Protein AF-A0A7C1XWV4-F1 (afdb_monomer_lite)

Secondary structure (DSSP, 8-state):
--HHHHHHHTHHHHHHHHHHHHT--HHHHHHHHTTGGG----HHHHHHHHHH-TTS-HHHHHSPP-----

Radius of gyration: 11.09 Å; chains: 1; bounding box: 36×19×21 Å

Sequence (70 aa):
MNLSDIYREEGYSGLKRLAALTGANPQYLRQCASGWKGKRPSPELAEKLVEADPRLDFKALLLPKKNEAA

Structure (mmCIF, N/CA/C/O backbone):
data_AF-A0A7C1XWV4-F1
#
_entry.id   AF-A0A7C1XWV4-F1
#
loop_
_atom_site.group_PDB
_atom_site.id
_atom_site.type_symbol
_atom_site.label_atom_id
_atom_site.label_alt_id
_atom_site.label_comp_id
_atom_site.label_asym_id
_atom_site.label_entity_id
_atom_site.label_seq_id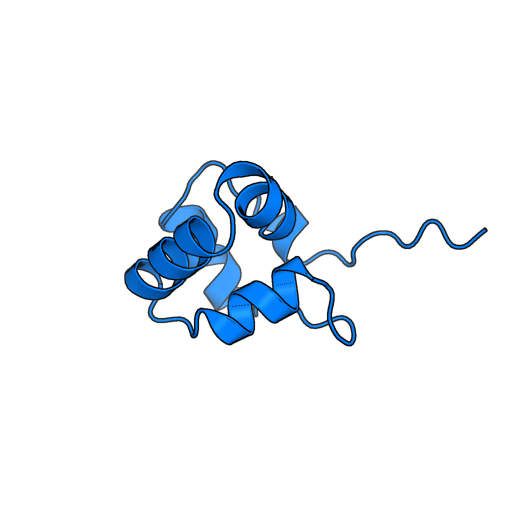
_atom_site.pdbx_PDB_ins_code
_atom_site.Cartn_x
_atom_site.Cartn_y
_atom_site.Cartn_z
_atom_site.occupancy
_atom_site.B_iso_or_equiv
_atom_site.auth_seq_id
_atom_site.auth_comp_id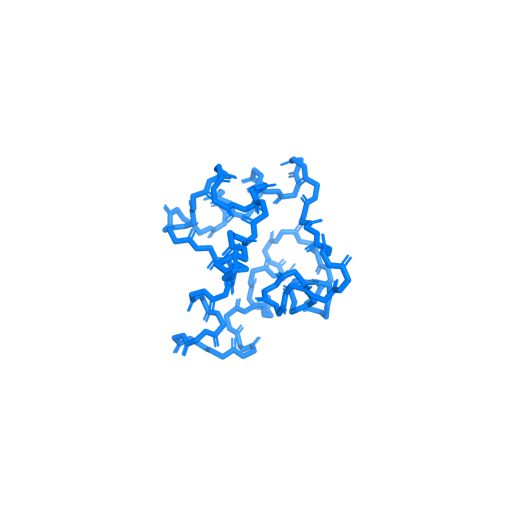
_atom_site.auth_asym_id
_atom_site.auth_atom_id
_atom_site.pdbx_PDB_model_num
ATOM 1 N N . MET A 1 1 ? 5.026 -9.667 1.248 1.00 84.38 1 MET A N 1
ATOM 2 C CA . MET A 1 1 ? 4.529 -9.144 -0.047 1.00 84.38 1 MET A CA 1
ATOM 3 C C . MET A 1 1 ? 4.558 -7.617 -0.006 1.00 84.38 1 MET A C 1
ATOM 5 O O . MET A 1 1 ? 4.448 -7.067 1.084 1.00 84.38 1 MET A O 1
ATOM 9 N N . ASN A 1 2 ? 4.721 -6.913 -1.128 1.00 89.38 2 ASN A N 1
ATOM 10 C CA . ASN A 1 2 ? 4.611 -5.447 -1.202 1.00 89.38 2 ASN A CA 1
ATOM 11 C C . ASN A 1 2 ? 3.613 -4.998 -2.293 1.00 89.38 2 ASN A C 1
ATOM 13 O O . ASN A 1 2 ? 3.061 -5.816 -3.026 1.00 89.38 2 ASN A O 1
ATOM 17 N N . LEU A 1 3 ? 3.389 -3.682 -2.431 1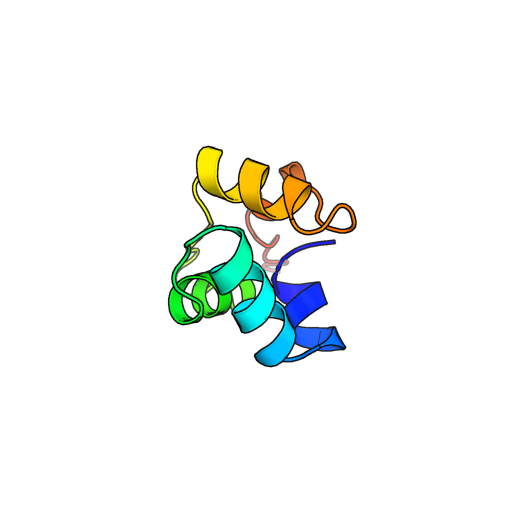.00 89.62 3 LEU A N 1
ATOM 18 C CA . LEU A 1 3 ? 2.455 -3.116 -3.426 1.00 89.62 3 LEU A CA 1
ATOM 19 C C . LEU A 1 3 ? 2.765 -3.526 -4.876 1.00 89.62 3 LEU A C 1
ATOM 21 O O . LEU A 1 3 ? 1.870 -3.562 -5.716 1.00 89.62 3 LEU A O 1
ATOM 25 N N . SER A 1 4 ? 4.025 -3.816 -5.188 1.00 90.44 4 SER A N 1
ATOM 26 C CA . SER A 1 4 ? 4.449 -4.275 -6.516 1.00 90.44 4 SER A CA 1
ATOM 27 C C . SER A 1 4 ? 4.007 -5.699 -6.797 1.00 90.44 4 SER A C 1
ATOM 29 O O . SER A 1 4 ? 3.668 -5.996 -7.936 1.00 90.44 4 SER A O 1
ATOM 31 N N . ASP A 1 5 ? 4.019 -6.559 -5.780 1.00 91.25 5 ASP A N 1
ATOM 32 C CA . ASP A 1 5 ? 3.551 -7.937 -5.901 1.00 91.25 5 ASP A CA 1
ATOM 33 C C . ASP A 1 5 ? 2.034 -7.943 -6.128 1.00 91.25 5 ASP A C 1
ATOM 35 O O . ASP A 1 5 ? 1.570 -8.522 -7.105 1.00 91.25 5 ASP A O 1
ATOM 39 N N . ILE A 1 6 ? 1.280 -7.154 -5.344 1.00 91.06 6 ILE A N 1
ATOM 40 C CA . ILE A 1 6 ? -0.165 -6.940 -5.564 1.00 91.06 6 ILE A CA 1
ATOM 41 C C . ILE A 1 6 ? -0.425 -6.434 -6.986 1.00 91.06 6 ILE A C 1
ATOM 43 O O . ILE A 1 6 ? -1.300 -6.936 -7.684 1.00 91.06 6 ILE A O 1
ATOM 47 N N . TYR A 1 7 ? 0.349 -5.447 -7.447 1.00 91.12 7 TYR A N 1
ATOM 48 C CA . TYR A 1 7 ? 0.193 -4.916 -8.800 1.00 91.12 7 TYR A CA 1
ATOM 49 C C . TYR A 1 7 ? 0.546 -5.937 -9.890 1.00 91.12 7 TYR A C 1
ATOM 51 O O . TYR A 1 7 ? -0.007 -5.873 -10.984 1.00 91.12 7 TYR A O 1
ATOM 59 N N . ARG A 1 8 ? 1.457 -6.874 -9.620 1.00 90.38 8 ARG A N 1
ATOM 60 C CA . ARG A 1 8 ? 1.825 -7.938 -10.558 1.00 90.38 8 ARG A CA 1
ATOM 61 C C . ARG A 1 8 ? 0.755 -9.027 -10.635 1.00 90.38 8 ARG A C 1
ATOM 63 O O . ARG A 1 8 ? 0.507 -9.526 -11.727 1.00 90.38 8 ARG A O 1
ATOM 70 N N . GLU A 1 9 ? 0.147 -9.384 -9.509 1.00 91.62 9 GLU A N 1
ATOM 71 C CA . GLU A 1 9 ? -0.843 -10.466 -9.426 1.00 91.62 9 GLU A CA 1
ATOM 72 C C . GLU A 1 9 ? -2.260 -10.000 -9.778 1.00 91.62 9 GLU A C 1
ATOM 74 O O . GLU A 1 9 ? -2.953 -10.645 -10.560 1.00 91.62 9 GLU A O 1
ATOM 79 N N . GLU A 1 10 ? -2.684 -8.855 -9.243 1.00 90.50 10 GLU A N 1
ATOM 80 C CA . GLU A 1 10 ? -4.053 -8.339 -9.379 1.00 90.50 10 GLU A CA 1
ATOM 81 C C . GLU A 1 10 ? -4.150 -7.115 -10.302 1.00 90.50 10 GLU A C 1
ATOM 83 O O . GLU A 1 10 ? -5.240 -6.588 -10.561 1.00 90.50 10 GLU A O 1
ATOM 88 N N . GLY A 1 11 ? -3.015 -6.616 -10.797 1.00 91.69 11 GLY A N 1
ATOM 89 C CA . GLY A 1 11 ? -2.980 -5.419 -11.624 1.00 91.69 11 GLY A CA 1
ATOM 90 C C . GLY A 1 11 ? -3.368 -4.156 -10.855 1.00 91.69 11 GLY A C 1
ATOM 91 O O . GLY A 1 11 ? -3.257 -4.036 -9.632 1.00 91.69 11 GLY A O 1
ATOM 92 N N . TYR A 1 12 ? -3.867 -3.167 -11.595 1.00 91.88 12 TYR A N 1
ATOM 93 C CA . TYR A 1 12 ? -4.327 -1.906 -11.010 1.00 91.88 12 TYR A CA 1
ATOM 94 C C . TYR A 1 12 ? -5.564 -2.077 -10.107 1.00 91.88 12 TYR A C 1
ATOM 96 O O . TYR A 1 12 ? -5.803 -1.257 -9.221 1.00 91.88 12 TYR A O 1
ATOM 104 N N . SER A 1 13 ? -6.328 -3.153 -10.303 1.00 93.81 13 SER A N 1
ATOM 105 C CA . SER A 1 13 ? -7.546 -3.481 -9.559 1.00 93.81 13 SER A CA 1
ATOM 106 C C . SER A 1 13 ? -7.269 -3.689 -8.068 1.00 93.81 13 SER A C 1
ATOM 108 O O . SER A 1 13 ? -7.948 -3.084 -7.236 1.00 93.81 13 SER A O 1
ATOM 110 N N . GLY A 1 14 ? -6.228 -4.463 -7.731 1.00 92.94 14 GLY A N 1
ATOM 111 C CA . GLY A 1 14 ? -5.823 -4.710 -6.341 1.00 92.94 14 GLY A CA 1
ATOM 112 C C . GLY A 1 14 ? -5.409 -3.422 -5.624 1.00 92.94 14 GLY A C 1
ATOM 113 O O . GLY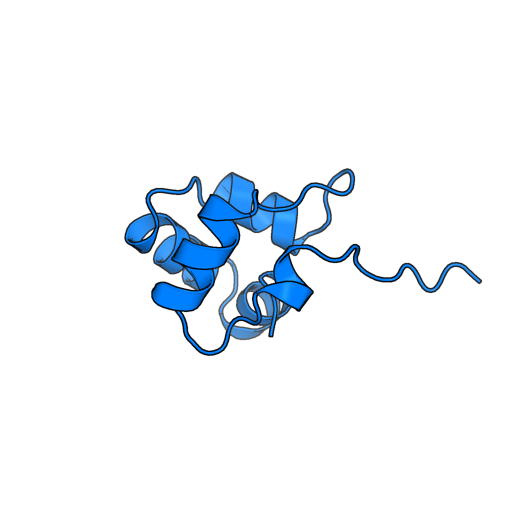 A 1 14 ? -5.862 -3.134 -4.516 1.00 92.94 14 GLY A O 1
ATOM 114 N N . LEU A 1 15 ? -4.656 -2.554 -6.310 1.00 92.94 15 LEU A N 1
ATOM 115 C CA . LEU A 1 15 ? -4.292 -1.236 -5.776 1.00 92.94 15 LEU A CA 1
ATOM 116 C C . LEU A 1 15 ? -5.512 -0.330 -5.566 1.00 92.94 15 LEU A C 1
ATOM 118 O O . LEU A 1 15 ? -5.559 0.428 -4.599 1.00 92.94 15 LEU A O 1
ATOM 122 N N . LYS A 1 16 ? -6.510 -0.400 -6.454 1.00 94.81 16 LYS A N 1
ATOM 123 C CA . LYS A 1 16 ? -7.749 0.378 -6.328 1.00 94.81 16 LYS A CA 1
ATOM 124 C C . LYS A 1 16 ? -8.584 -0.074 -5.129 1.00 94.81 16 LYS A C 1
ATOM 126 O O . LYS A 1 16 ? -9.137 0.771 -4.428 1.00 94.81 16 LYS A O 1
ATOM 131 N N . ARG A 1 17 ? -8.626 -1.382 -4.862 1.00 94.94 17 ARG A N 1
ATOM 132 C CA . ARG A 1 17 ? -9.267 -1.952 -3.671 1.00 94.94 17 ARG A CA 1
ATOM 133 C C . ARG A 1 17 ? -8.570 -1.497 -2.387 1.00 94.94 17 ARG A C 1
ATOM 135 O O . ARG A 1 17 ? -9.237 -0.979 -1.498 1.00 94.94 17 ARG A O 1
ATOM 142 N N . LEU A 1 18 ? -7.244 -1.619 -2.314 1.00 93.06 18 LEU A N 1
ATOM 143 C CA . LEU A 1 18 ? -6.457 -1.171 -1.156 1.00 93.06 18 LEU A CA 1
ATOM 144 C C . LEU A 1 18 ? -6.623 0.327 -0.888 1.00 93.06 18 LEU A C 1
ATOM 146 O O . LEU A 1 18 ? -6.793 0.742 0.256 1.00 93.06 18 LEU A O 1
ATOM 150 N N . ALA A 1 19 ? -6.626 1.140 -1.943 1.00 94.56 19 ALA A N 1
ATOM 151 C CA . ALA A 1 19 ? -6.894 2.568 -1.846 1.00 94.56 19 ALA A CA 1
ATOM 152 C C . ALA A 1 19 ? -8.274 2.866 -1.244 1.00 94.56 19 ALA A C 1
ATOM 154 O O . ALA A 1 19 ? -8.377 3.702 -0.352 1.00 94.56 19 ALA A O 1
ATOM 155 N N . ALA A 1 20 ? -9.317 2.153 -1.678 1.00 94.62 20 ALA A N 1
ATOM 156 C CA . ALA A 1 20 ? -10.662 2.320 -1.135 1.00 94.62 20 ALA A CA 1
ATOM 157 C C . ALA A 1 20 ? -10.753 1.930 0.352 1.00 94.62 20 ALA A C 1
ATOM 159 O O . ALA A 1 20 ? -11.425 2.616 1.114 1.00 94.62 20 ALA A O 1
ATOM 160 N N . LEU A 1 21 ? -10.052 0.869 0.769 1.00 94.31 21 LEU A N 1
ATOM 161 C CA . LEU A 1 21 ? -10.051 0.394 2.159 1.00 94.31 21 LEU A CA 1
ATOM 162 C C . LEU A 1 21 ? -9.253 1.302 3.102 1.00 94.31 21 LEU A C 1
ATOM 164 O O . LEU A 1 21 ? -9.646 1.513 4.242 1.00 94.31 21 LEU A O 1
ATOM 168 N N . THR A 1 22 ? -8.140 1.857 2.624 1.00 93.25 22 THR A N 1
ATOM 169 C CA . THR A 1 22 ? -7.231 2.686 3.437 1.00 93.25 22 THR A CA 1
ATOM 170 C C . THR A 1 22 ? -7.511 4.186 3.338 1.00 93.25 22 THR A C 1
ATOM 172 O O . THR A 1 22 ? -6.905 4.978 4.063 1.00 93.25 22 THR A O 1
ATOM 175 N N . GLY A 1 23 ? -8.404 4.595 2.429 1.00 92.25 23 GLY A N 1
ATOM 176 C CA . GLY A 1 23 ? -8.652 5.997 2.081 1.00 92.25 23 GLY A CA 1
ATOM 177 C C . GLY A 1 23 ? -7.514 6.647 1.282 1.00 92.25 23 GLY A C 1
ATOM 178 O O . GLY A 1 23 ? -7.467 7.869 1.150 1.00 92.25 23 GLY A O 1
ATOM 179 N N . ALA A 1 24 ? -6.573 5.855 0.765 1.00 92.44 24 ALA A N 1
ATOM 180 C CA . ALA A 1 24 ? -5.438 6.350 -0.002 1.00 92.44 24 ALA A CA 1
ATOM 181 C C . ALA A 1 24 ? -5.797 6.637 -1.465 1.00 92.44 24 ALA A C 1
ATOM 183 O O . ALA A 1 24 ? -6.800 6.173 -2.001 1.00 92.44 24 ALA A O 1
ATOM 184 N N . ASN A 1 25 ? -4.926 7.368 -2.164 1.00 93.50 25 ASN A N 1
ATOM 185 C CA . ASN A 1 25 ? -5.078 7.572 -3.601 1.00 93.50 25 ASN A CA 1
ATOM 186 C C . ASN A 1 25 ? -4.535 6.345 -4.377 1.00 93.50 25 ASN A C 1
ATOM 188 O O . ASN A 1 25 ? -3.352 6.014 -4.244 1.00 93.50 25 ASN A O 1
ATOM 192 N N . PRO A 1 26 ? -5.329 5.695 -5.250 1.00 93.31 26 PRO A N 1
ATOM 193 C CA . PRO A 1 26 ? -4.887 4.512 -5.997 1.00 93.31 26 PRO A CA 1
ATOM 194 C C . PRO A 1 26 ? -3.740 4.807 -6.970 1.00 93.31 26 PRO A C 1
ATOM 196 O O . PRO A 1 26 ? -2.893 3.955 -7.238 1.00 93.31 26 PRO A O 1
ATOM 199 N N . GLN A 1 27 ? -3.669 6.030 -7.497 1.00 93.50 27 GLN A N 1
ATOM 200 C CA . GLN A 1 27 ? -2.571 6.465 -8.354 1.00 93.50 27 GLN A CA 1
ATOM 201 C C . GLN A 1 27 ? -1.272 6.628 -7.553 1.00 93.50 27 GLN A C 1
ATOM 203 O O . GLN A 1 27 ? -0.196 6.300 -8.052 1.00 93.50 27 GLN A O 1
ATOM 208 N N . TYR A 1 28 ? -1.372 7.060 -6.293 1.00 92.75 28 TYR A N 1
ATOM 209 C CA . TYR A 1 28 ? -0.235 7.116 -5.379 1.00 92.75 28 TYR A CA 1
ATOM 210 C C . TYR A 1 28 ? 0.266 5.714 -5.006 1.00 92.75 28 TYR A C 1
ATOM 212 O O . TYR A 1 28 ? 1.470 5.463 -5.084 1.00 92.75 28 TYR A O 1
ATOM 220 N N . LEU A 1 29 ? -0.633 4.765 -4.714 1.00 93.12 29 LEU A N 1
ATOM 221 C CA . LEU A 1 29 ? -0.246 3.365 -4.489 1.00 93.12 29 LEU A CA 1
ATOM 222 C C . LEU A 1 29 ? 0.440 2.759 -5.721 1.00 93.12 29 LEU A C 1
ATOM 224 O O . LEU A 1 29 ? 1.452 2.075 -5.583 1.00 93.12 29 LEU A O 1
ATOM 228 N N . ARG A 1 30 ? -0.028 3.081 -6.935 1.00 93.06 30 ARG A N 1
ATOM 229 C CA . ARG A 1 30 ? 0.635 2.673 -8.187 1.00 93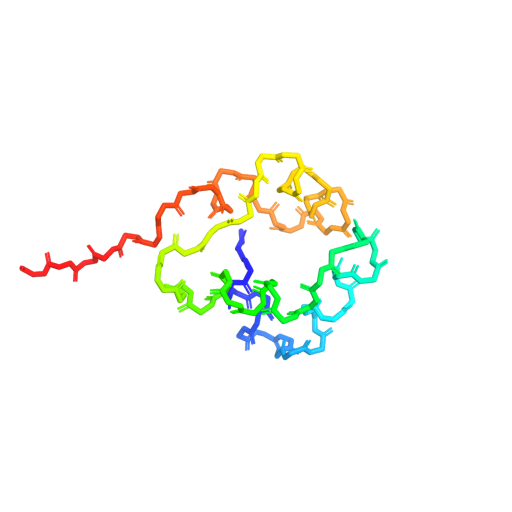.06 30 ARG A CA 1
ATOM 230 C C . ARG A 1 30 ? 2.035 3.263 -8.326 1.00 93.06 30 ARG A C 1
ATOM 232 O O . ARG A 1 30 ? 2.944 2.559 -8.762 1.00 93.06 30 ARG A O 1
ATOM 239 N N . GLN A 1 31 ? 2.227 4.532 -7.970 1.00 92.12 31 GLN A N 1
ATOM 240 C CA . GLN A 1 31 ? 3.551 5.162 -7.979 1.00 92.12 31 GLN A CA 1
ATOM 241 C C . GLN A 1 31 ? 4.502 4.465 -7.001 1.00 92.12 31 GLN A C 1
ATOM 243 O O . GLN A 1 31 ? 5.645 4.203 -7.370 1.00 92.12 31 GLN A O 1
ATOM 248 N N . CYS A 1 32 ? 4.015 4.102 -5.810 1.00 91.06 32 CYS A N 1
ATOM 249 C CA . CYS A 1 32 ? 4.781 3.333 -4.829 1.00 91.06 32 CYS A CA 1
ATOM 250 C C . CYS A 1 32 ? 5.118 1.922 -5.346 1.00 91.06 32 CYS A C 1
ATOM 252 O O . CYS A 1 32 ? 6.275 1.515 -5.303 1.00 91.06 32 CYS A O 1
ATOM 254 N N . ALA A 1 33 ? 4.145 1.209 -5.925 1.00 90.19 33 ALA A N 1
ATOM 255 C CA . ALA A 1 33 ? 4.346 -0.109 -6.541 1.00 90.19 33 ALA A CA 1
ATOM 256 C C . ALA A 1 33 ? 5.375 -0.075 -7.691 1.00 90.19 33 ALA A C 1
ATOM 258 O O . ALA A 1 33 ? 6.211 -0.966 -7.849 1.00 90.19 33 ALA A O 1
ATOM 259 N N . SER A 1 34 ? 5.338 0.992 -8.490 1.00 87.56 34 SER A N 1
ATOM 260 C CA . SER A 1 34 ? 6.243 1.191 -9.628 1.00 87.56 34 SER A CA 1
ATOM 261 C C . SER A 1 34 ? 7.619 1.726 -9.206 1.00 87.56 34 SER A C 1
ATOM 263 O O . SER A 1 34 ? 8.504 1.841 -10.047 1.00 87.56 34 SER A O 1
ATOM 265 N N . GLY A 1 35 ? 7.809 2.087 -7.930 1.00 85.00 35 GLY A N 1
ATOM 266 C CA . GLY A 1 35 ? 9.032 2.729 -7.437 1.00 85.00 35 GLY A CA 1
ATOM 267 C C . GLY A 1 35 ? 9.289 4.113 -8.042 1.00 85.00 35 GLY A C 1
ATOM 268 O O . GLY A 1 35 ? 10.433 4.569 -8.090 1.00 85.00 35 GLY A O 1
ATOM 269 N N . TRP A 1 36 ? 8.248 4.795 -8.531 1.00 86.44 36 TRP A N 1
ATOM 270 C CA . TRP A 1 36 ? 8.392 6.064 -9.242 1.00 86.44 36 TRP A CA 1
ATOM 271 C C . TRP A 1 36 ? 9.053 7.117 -8.350 1.00 86.44 36 TRP A C 1
ATOM 273 O O . TRP A 1 36 ? 8.527 7.454 -7.290 1.00 86.44 36 TRP A O 1
ATOM 283 N N . LYS A 1 37 ? 10.215 7.626 -8.779 1.00 84.56 37 LYS A N 1
ATOM 284 C CA . LYS A 1 37 ? 11.057 8.563 -8.012 1.00 84.56 37 LYS A CA 1
ATOM 285 C C . LYS A 1 37 ? 11.372 8.093 -6.581 1.00 84.56 37 LYS A C 1
ATOM 287 O O . LYS A 1 37 ? 11.547 8.916 -5.690 1.00 84.56 37 LYS A O 1
ATOM 292 N N . GLY A 1 38 ? 11.391 6.781 -6.337 1.00 82.44 38 GLY A N 1
ATOM 293 C CA . GLY A 1 38 ? 11.593 6.237 -4.994 1.00 82.44 38 GLY A CA 1
ATOM 294 C C . GLY A 1 38 ? 10.467 6.567 -4.010 1.00 82.44 38 GLY A C 1
ATOM 295 O O . GLY A 1 38 ? 10.702 6.506 -2.804 1.00 82.44 38 GLY A O 1
ATOM 296 N N . LYS A 1 39 ? 9.264 6.917 -4.495 1.00 86.56 39 LYS A N 1
ATOM 297 C CA . LYS A 1 39 ? 8.090 7.138 -3.644 1.00 86.56 39 LYS A CA 1
ATOM 298 C C . LYS A 1 39 ? 7.730 5.877 -2.871 1.00 86.56 39 LYS A C 1
ATOM 300 O O . LYS A 1 39 ? 7.752 4.775 -3.416 1.00 86.56 39 LYS A O 1
ATOM 305 N N . ARG A 1 40 ? 7.348 6.080 -1.614 1.00 86.38 40 ARG A N 1
ATOM 306 C CA . ARG A 1 40 ? 6.922 5.034 -0.686 1.00 86.38 40 ARG A CA 1
ATOM 307 C C . ARG A 1 40 ? 5.740 5.530 0.131 1.00 86.38 40 ARG A C 1
ATOM 309 O O . ARG A 1 40 ? 5.662 6.744 0.340 1.00 86.38 40 ARG A O 1
ATOM 316 N N . PRO A 1 41 ? 4.858 4.625 0.582 1.00 90.31 41 PRO A N 1
ATOM 317 C CA . PRO A 1 41 ? 3.841 4.974 1.557 1.00 90.31 41 PRO A CA 1
ATOM 318 C C . PRO A 1 41 ? 4.495 5.478 2.849 1.00 90.31 41 PRO A C 1
ATOM 320 O O . PRO A 1 41 ? 5.564 5.009 3.242 1.00 90.31 41 PRO A O 1
ATOM 323 N N . SER A 1 42 ? 3.840 6.430 3.511 1.00 90.94 42 SER A N 1
ATOM 324 C CA . SER A 1 42 ? 4.182 6.817 4.883 1.00 90.94 42 SER A CA 1
ATOM 325 C C . SER A 1 42 ? 3.979 5.636 5.845 1.00 90.94 42 SER A C 1
ATOM 327 O O . SER A 1 42 ? 3.143 4.780 5.549 1.00 90.94 42 SER A O 1
ATOM 329 N N . PRO A 1 43 ? 4.659 5.601 7.008 1.00 91.56 43 PRO A N 1
ATOM 330 C CA . PRO A 1 43 ? 4.472 4.559 8.024 1.00 91.56 43 PRO A CA 1
ATOM 331 C C . PRO A 1 43 ? 2.998 4.341 8.378 1.00 91.56 43 PRO A C 1
ATOM 333 O O . PRO A 1 43 ? 2.502 3.233 8.241 1.00 91.56 43 PRO A O 1
ATOM 336 N N . GLU A 1 44 ? 2.265 5.420 8.654 1.00 92.31 44 GLU A N 1
ATOM 337 C CA . GLU A 1 44 ? 0.834 5.364 8.985 1.00 92.31 44 GLU A CA 1
ATOM 338 C C . GLU A 1 44 ? -0.018 4.734 7.870 1.00 92.31 44 GLU A C 1
ATOM 340 O O . GLU A 1 44 ? -1.003 4.044 8.121 1.00 92.31 44 GLU A O 1
ATOM 345 N N . LEU A 1 45 ? 0.348 4.968 6.605 1.00 92.00 45 LEU A N 1
ATOM 346 C CA . LEU A 1 45 ? -0.346 4.359 5.474 1.00 92.00 45 LEU A CA 1
ATOM 347 C C . LEU A 1 45 ? 0.056 2.891 5.303 1.00 92.00 45 LEU A C 1
ATOM 349 O O . LEU A 1 45 ? -0.777 2.074 4.925 1.00 92.00 45 LEU A O 1
ATOM 353 N N . ALA A 1 46 ? 1.319 2.556 5.554 1.00 93.38 46 ALA A N 1
ATOM 354 C CA . ALA A 1 46 ? 1.789 1.183 5.502 1.00 93.38 46 ALA A CA 1
ATOM 355 C C . ALA A 1 46 ? 1.098 0.314 6.565 1.00 93.38 46 ALA A C 1
ATOM 357 O O . ALA A 1 46 ? 0.720 -0.806 6.238 1.00 93.38 46 ALA A O 1
ATOM 358 N N . GLU A 1 47 ? 0.852 0.832 7.773 1.00 93.50 47 GLU A N 1
ATOM 359 C CA . GLU A 1 47 ? 0.057 0.136 8.799 1.00 93.50 47 GLU A CA 1
ATOM 360 C C . GLU A 1 47 ? -1.355 -0.159 8.286 1.00 93.50 47 GLU A C 1
ATOM 362 O O . GLU A 1 47 ? -1.740 -1.322 8.191 1.00 93.50 47 GLU A O 1
ATOM 367 N N . LYS A 1 48 ? -2.064 0.867 7.796 1.00 94.31 48 LYS A N 1
ATOM 368 C CA . LYS A 1 48 ? -3.411 0.703 7.224 1.00 94.31 48 LYS A CA 1
ATOM 369 C C . LYS A 1 48 ? -3.457 -0.291 6.067 1.00 94.31 48 LYS A C 1
ATOM 371 O O . LYS A 1 48 ? -4.442 -1.001 5.897 1.00 94.31 48 LYS A O 1
ATOM 376 N N . LEU A 1 49 ? -2.420 -0.318 5.231 1.00 93.69 49 LEU A N 1
ATOM 377 C CA . LEU A 1 49 ? -2.325 -1.254 4.112 1.00 93.69 49 LEU A CA 1
ATOM 378 C C . LEU A 1 49 ? -2.183 -2.698 4.598 1.00 93.69 49 LEU A C 1
ATOM 380 O O . LEU A 1 49 ? -2.832 -3.573 4.036 1.00 93.69 49 LEU A O 1
ATOM 384 N N . VAL A 1 50 ? -1.377 -2.938 5.633 1.00 94.38 50 VAL A N 1
ATOM 385 C CA . VAL A 1 50 ? -1.212 -4.265 6.247 1.00 94.38 50 VAL A CA 1
ATOM 386 C C . VAL A 1 50 ? -2.479 -4.694 6.989 1.00 94.38 50 VAL A C 1
ATOM 388 O O . VAL A 1 50 ? -2.857 -5.859 6.929 1.00 94.38 50 VAL A O 1
ATOM 391 N N . GLU A 1 51 ? -3.182 -3.759 7.630 1.00 93.81 51 GLU A N 1
ATOM 392 C CA . GLU A 1 51 ? -4.495 -4.024 8.228 1.00 93.81 51 GLU A CA 1
ATOM 393 C C . GLU A 1 51 ? -5.557 -4.361 7.169 1.00 93.81 51 GLU A C 1
ATOM 395 O O . GLU A 1 51 ? -6.383 -5.249 7.375 1.00 93.81 51 GLU A O 1
ATOM 400 N N . ALA A 1 52 ? -5.536 -3.673 6.022 1.00 93.38 52 ALA A N 1
ATOM 401 C CA . ALA A 1 52 ? -6.469 -3.909 4.922 1.00 93.38 52 ALA A CA 1
ATOM 402 C C . ALA A 1 52 ? -6.172 -5.206 4.151 1.00 93.38 52 ALA A C 1
ATOM 404 O O . ALA A 1 52 ? -7.101 -5.845 3.650 1.00 93.38 52 ALA A O 1
ATOM 405 N N . ASP A 1 53 ? -4.898 -5.580 4.035 1.00 90.81 53 ASP A N 1
ATOM 406 C CA . ASP A 1 53 ? -4.462 -6.832 3.429 1.00 90.81 53 ASP A CA 1
ATOM 407 C C . ASP A 1 53 ? -3.281 -7.436 4.212 1.00 90.81 53 ASP A C 1
ATOM 409 O O . ASP A 1 53 ? -2.135 -7.000 4.048 1.00 90.81 53 ASP A O 1
ATOM 413 N N . PRO A 1 54 ? -3.528 -8.482 5.023 1.00 89.50 54 PRO A N 1
ATOM 414 C CA . PRO A 1 54 ? -2.508 -9.084 5.880 1.00 89.50 54 PRO A CA 1
ATOM 415 C C . PRO A 1 54 ? -1.415 -9.833 5.104 1.00 89.50 54 PRO A C 1
ATOM 417 O O . PRO A 1 54 ? -0.461 -10.320 5.709 1.00 89.50 54 PRO A O 1
ATOM 420 N N . ARG A 1 55 ? -1.521 -9.963 3.772 1.00 91.12 55 ARG A N 1
ATOM 421 C CA . ARG A 1 55 ? -0.435 -10.505 2.938 1.00 91.12 55 ARG A CA 1
ATOM 422 C C . ARG A 1 55 ? 0.691 -9.485 2.773 1.00 91.12 55 ARG A C 1
ATOM 424 O O . ARG A 1 55 ? 1.839 -9.874 2.521 1.00 91.12 55 ARG A O 1
ATOM 431 N N . LEU A 1 56 ? 0.380 -8.190 2.884 1.00 91.19 56 LEU A N 1
ATOM 432 C CA . LEU A 1 56 ? 1.366 -7.120 2.822 1.00 91.19 56 LEU A CA 1
ATOM 433 C C . LEU A 1 56 ? 2.268 -7.146 4.054 1.00 91.19 56 LEU A C 1
ATOM 435 O O . LEU A 1 56 ? 1.828 -7.353 5.178 1.00 91.19 56 LEU A O 1
ATOM 439 N N . ASP A 1 57 ? 3.556 -6.909 3.826 1.00 92.00 57 ASP A N 1
ATOM 440 C CA . ASP A 1 57 ? 4.548 -6.818 4.888 1.00 92.00 57 ASP A CA 1
ATOM 441 C C . ASP A 1 57 ? 4.917 -5.351 5.126 1.00 92.00 57 ASP A C 1
ATOM 443 O O . ASP A 1 57 ? 5.378 -4.655 4.215 1.00 92.00 57 ASP A O 1
ATOM 447 N N . PHE A 1 58 ? 4.730 -4.886 6.363 1.00 90.69 58 PHE A N 1
ATOM 448 C CA . PHE A 1 58 ? 4.984 -3.499 6.758 1.00 90.69 58 PHE A CA 1
ATOM 449 C C . PHE A 1 58 ? 6.408 -3.052 6.412 1.00 90.69 58 PHE A C 1
ATOM 451 O O . PHE A 1 58 ? 6.630 -1.980 5.844 1.00 90.69 58 PHE A O 1
ATOM 458 N N . LYS A 1 59 ? 7.393 -3.904 6.706 1.00 89.06 59 LYS A N 1
ATOM 459 C CA . LYS A 1 59 ? 8.803 -3.599 6.473 1.00 89.06 59 LYS A CA 1
ATOM 460 C C . LYS A 1 59 ? 9.090 -3.502 4.972 1.00 89.06 59 LYS A C 1
ATOM 462 O O . LYS A 1 59 ? 9.765 -2.571 4.536 1.00 89.06 59 LYS A O 1
ATOM 467 N N . ALA A 1 60 ? 8.527 -4.399 4.167 1.00 88.94 60 ALA A N 1
ATOM 468 C CA . ALA A 1 60 ? 8.660 -4.399 2.715 1.00 88.94 60 ALA A CA 1
ATOM 469 C C . ALA A 1 60 ? 8.027 -3.166 2.043 1.00 88.94 60 ALA A C 1
ATOM 471 O O . ALA A 1 60 ? 8.486 -2.767 0.974 1.00 88.94 60 ALA A O 1
ATOM 472 N N . LEU A 1 61 ? 7.006 -2.549 2.651 1.00 88.38 61 LEU A N 1
ATOM 473 C CA . LEU A 1 61 ? 6.390 -1.310 2.158 1.00 88.38 61 LEU A CA 1
ATOM 474 C C . LEU A 1 61 ? 7.273 -0.068 2.370 1.00 88.38 61 LEU A C 1
ATOM 476 O O . LEU A 1 61 ? 7.213 0.868 1.570 1.00 88.38 61 LEU A O 1
ATOM 480 N N . LEU A 1 62 ? 8.088 -0.054 3.428 1.00 87.31 62 LEU A N 1
ATOM 481 C CA . LEU A 1 62 ? 8.935 1.088 3.799 1.00 87.31 62 LEU A CA 1
ATOM 482 C C . LEU A 1 62 ? 10.350 1.019 3.218 1.00 87.31 62 LEU A C 1
ATOM 484 O O . LEU A 1 62 ? 11.022 2.046 3.040 1.00 87.31 62 LEU A O 1
ATOM 488 N N . LEU A 1 63 ? 10.820 -0.189 2.920 1.00 81.88 63 LEU A N 1
ATOM 489 C CA . LEU A 1 63 ? 12.148 -0.391 2.367 1.00 81.88 63 LEU A CA 1
ATOM 490 C C . LEU A 1 63 ? 12.229 0.092 0.908 1.00 81.88 63 LEU A C 1
ATOM 492 O O . LEU A 1 63 ? 11.264 -0.020 0.148 1.00 81.88 63 LEU A O 1
ATOM 496 N N . PRO A 1 64 ? 13.390 0.630 0.483 1.00 69.12 64 PRO A N 1
ATOM 497 C CA . PRO A 1 64 ? 13.649 0.819 -0.936 1.00 69.12 64 PRO A CA 1
ATOM 498 C C . PRO A 1 64 ? 13.501 -0.524 -1.640 1.00 69.12 64 PRO A C 1
ATOM 500 O O . PRO A 1 64 ? 13.955 -1.542 -1.110 1.00 69.12 64 PRO A O 1
ATOM 503 N N . LYS A 1 65 ? 12.997 -0.525 -2.880 1.00 65.94 65 LYS A N 1
ATOM 504 C CA . LYS A 1 65 ? 13.393 -1.613 -3.771 1.00 65.94 65 LYS A CA 1
ATOM 505 C C . LYS A 1 65 ? 14.908 -1.592 -3.807 1.00 65.94 65 LYS A C 1
ATOM 507 O O . LYS A 1 65 ? 15.501 -0.558 -4.118 1.00 65.94 65 LYS A O 1
ATOM 512 N N . LYS A 1 66 ? 15.513 -2.701 -3.386 1.00 55.16 66 LYS A N 1
ATOM 513 C CA . LYS A 1 66 ? 16.939 -2.921 -3.540 1.00 55.16 66 LYS A CA 1
ATOM 514 C C . LYS A 1 66 ? 17.169 -2.824 -5.042 1.00 55.16 66 LYS A C 1
ATOM 516 O O . LYS A 1 66 ? 16.806 -3.731 -5.781 1.00 55.16 66 LYS A O 1
ATOM 521 N N . ASN A 1 67 ? 17.655 -1.677 -5.503 1.00 50.91 67 ASN A N 1
ATOM 522 C CA . ASN A 1 67 ? 18.309 -1.645 -6.789 1.00 50.91 67 ASN A CA 1
ATOM 523 C C . ASN A 1 67 ? 19.504 -2.574 -6.580 1.00 50.91 67 ASN A C 1
ATOM 525 O O . ASN A 1 67 ? 20.439 -2.222 -5.861 1.00 50.91 67 ASN A O 1
ATOM 529 N N . GLU A 1 68 ? 19.439 -3.781 -7.136 1.00 43.47 68 GLU A N 1
ATOM 530 C CA . GLU A 1 68 ? 20.636 -4.433 -7.657 1.00 43.47 6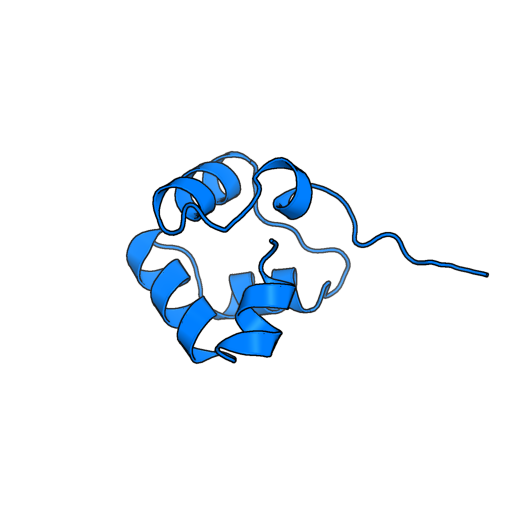8 GLU A CA 1
ATOM 531 C C . GLU A 1 68 ? 21.197 -3.482 -8.720 1.00 43.47 68 GLU A C 1
ATOM 533 O O . GLU A 1 68 ? 20.932 -3.599 -9.911 1.00 43.47 68 GLU A O 1
ATOM 538 N N . ALA A 1 69 ? 21.852 -2.422 -8.250 1.00 44.06 69 ALA A N 1
ATOM 539 C CA . ALA A 1 69 ? 22.777 -1.655 -9.042 1.00 44.06 69 ALA A CA 1
ATOM 540 C C . ALA A 1 69 ? 24.077 -2.454 -8.986 1.00 44.06 69 ALA A C 1
ATOM 542 O O . ALA A 1 69 ? 24.667 -2.614 -7.914 1.00 44.06 69 ALA A O 1
ATOM 543 N N . ALA A 1 70 ? 24.374 -3.045 -10.140 1.00 38.88 70 ALA A N 1
ATOM 544 C CA . ALA A 1 70 ? 25.649 -3.614 -10.539 1.00 38.88 70 ALA A CA 1
ATOM 545 C C . ALA A 1 70 ? 26.835 -2.674 -10.275 1.00 38.88 70 ALA A C 1
ATOM 547 O O . ALA A 1 70 ? 26.613 -1.441 -10.205 1.00 38.88 70 ALA A O 1
#

pLDDT: mean 87.15, std 12.37, range [38.88, 94.94]

Foldseek 3Di:
DELLVLCVPVNLVSLVQLCVQLVHDSVLSVCLNVCPVPRADDLSSLVSSCVSPVVHDSVVRPDGPPPPPD